Protein AF-A0A2V6CTR2-F1 (afdb_monomer_lite)

Foldseek 3Di:
DPPDDDDDDDDVDDPPPCALDPVSVVVVLVVLVVVLVVQCVVPLDLVSLVVSLVVLLVCLVVCPPLCVPSVVVSQVVNVVSVHGDDDDPPDVVVVVVCVPPNSVVVSVVVVCVVVVVVVVVVVVVVVVVVVVVVVVVVVDDDPDDDDDD

Secondary structure (DSSP, 8-state):
-TT--------SS-TT--TT-HHHHHHHHHHHHHHHHHHHHH---HHHHHHHHHHHHHHHHHHTTT-HHHHHHHHHHHHHTT---PPPP--HHHHHHHHHHHHHHHHHHHHHHHHHHHHHHHHHHHHHHHHHHHHHHHTS---------

Structure (mmCIF, N/CA/C/O backbone):
data_AF-A0A2V6CTR2-F1
#
_entry.id   AF-A0A2V6CTR2-F1
#
loop_
_atom_site.group_PDB
_atom_site.id
_atom_site.type_symbol
_atom_site.label_atom_id
_atom_site.label_alt_id
_atom_site.label_comp_id
_atom_site.label_asym_id
_atom_site.label_entity_id
_atom_site.label_seq_id
_atom_site.pdbx_PDB_ins_code
_atom_site.Cartn_x
_atom_site.Cartn_y
_atom_site.Cartn_z
_atom_site.occupancy
_atom_site.B_iso_or_equiv
_atom_site.auth_seq_id
_atom_site.auth_comp_id
_atom_site.auth_asym_id
_atom_site.auth_atom_id
_atom_site.pdbx_PDB_model_num
ATOM 1 N N . MET A 1 1 ? -4.219 36.058 -23.283 1.00 45.66 1 MET A N 1
ATOM 2 C CA . MET A 1 1 ? -2.814 35.973 -23.739 1.00 45.66 1 MET A CA 1
ATOM 3 C C . MET A 1 1 ? -2.629 34.651 -24.483 1.00 45.66 1 MET A C 1
ATOM 5 O O . MET A 1 1 ? -2.487 33.633 -23.819 1.00 45.66 1 MET A O 1
ATOM 9 N N . PRO A 1 2 ? -2.731 34.631 -25.822 1.00 64.94 2 PRO A N 1
ATOM 10 C CA . PRO A 1 2 ? -2.721 33.397 -26.616 1.00 64.94 2 PRO A CA 1
ATOM 11 C C . PRO A 1 2 ? -1.323 32.818 -26.927 1.00 64.94 2 PRO A C 1
ATOM 13 O O . PRO A 1 2 ? -1.244 31.819 -27.628 1.00 64.94 2 PRO A O 1
ATOM 16 N N . ASP A 1 3 ? -0.238 33.382 -26.382 1.00 69.94 3 ASP A N 1
ATOM 17 C CA . ASP A 1 3 ? 1.148 33.029 -26.756 1.00 69.94 3 ASP A CA 1
ATOM 18 C C . ASP A 1 3 ? 1.941 32.265 -25.669 1.00 69.94 3 ASP A C 1
ATOM 20 O O . ASP A 1 3 ? 3.170 32.173 -25.689 1.00 69.94 3 ASP A O 1
ATOM 24 N N . ALA A 1 4 ? 1.252 31.708 -24.669 1.00 72.25 4 ALA A N 1
ATOM 25 C CA . ALA A 1 4 ? 1.902 30.971 -23.588 1.00 72.25 4 ALA A CA 1
ATOM 26 C C . ALA A 1 4 ? 2.303 29.551 -24.038 1.00 72.25 4 ALA A C 1
ATOM 28 O O . ALA A 1 4 ? 1.483 28.631 -24.053 1.00 72.25 4 ALA A O 1
ATOM 29 N N . LYS A 1 5 ? 3.585 29.345 -24.369 1.00 71.69 5 LYS A N 1
ATOM 30 C CA . LYS A 1 5 ? 4.154 28.006 -24.606 1.00 71.69 5 LYS A CA 1
ATOM 31 C C . LYS A 1 5 ? 4.389 27.273 -23.284 1.00 71.69 5 LYS A C 1
ATOM 33 O O . LYS A 1 5 ? 5.294 27.609 -22.523 1.00 71.69 5 LYS A O 1
ATOM 38 N N . VAL A 1 6 ? 3.590 26.237 -23.029 1.00 76.06 6 VAL A N 1
ATOM 39 C CA . VAL A 1 6 ? 3.764 25.337 -21.881 1.00 76.06 6 VAL A CA 1
ATOM 40 C C . VAL A 1 6 ? 4.718 24.207 -22.261 1.00 76.06 6 VAL A C 1
ATOM 42 O O . VAL A 1 6 ? 4.388 23.336 -23.064 1.00 76.06 6 VAL A O 1
ATOM 45 N N . PHE A 1 7 ? 5.906 24.200 -21.661 1.00 72.94 7 PHE A N 1
ATOM 46 C CA . PHE A 1 7 ? 6.866 23.110 -21.814 1.00 72.94 7 PHE A CA 1
ATOM 47 C C . PHE A 1 7 ? 6.606 22.036 -20.752 1.00 72.94 7 PHE A C 1
ATOM 49 O O . PHE A 1 7 ? 6.989 22.185 -19.591 1.00 72.94 7 PHE A O 1
ATOM 56 N N . TYR A 1 8 ? 5.967 20.930 -21.137 1.00 64.50 8 TYR A N 1
ATOM 57 C CA . TYR A 1 8 ? 5.852 19.767 -20.258 1.00 64.50 8 TYR A CA 1
ATOM 58 C C . TYR A 1 8 ? 7.173 18.999 -20.223 1.00 64.50 8 TYR A C 1
ATOM 60 O O . TYR A 1 8 ? 7.666 18.511 -21.241 1.00 64.50 8 TYR A O 1
ATOM 68 N N . ARG A 1 9 ? 7.751 18.861 -19.027 1.00 67.75 9 ARG A N 1
ATOM 69 C CA . A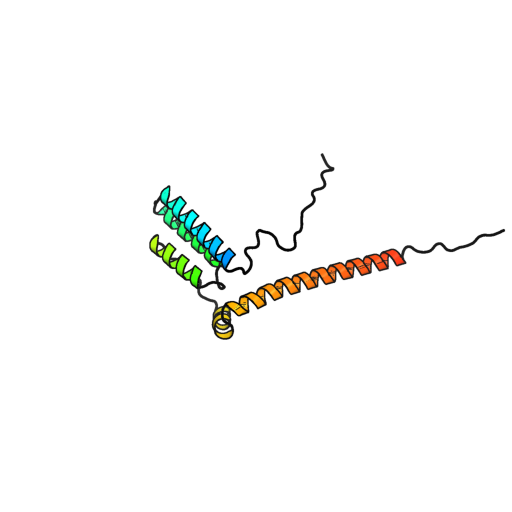RG A 1 9 ? 8.963 18.069 -18.820 1.00 67.75 9 ARG A CA 1
ATOM 70 C C . ARG A 1 9 ? 8.603 16.585 -18.810 1.00 67.75 9 ARG A C 1
ATOM 72 O O . ARG A 1 9 ? 8.127 16.056 -17.809 1.00 67.75 9 ARG A O 1
ATOM 79 N N . ILE A 1 10 ? 8.855 15.906 -19.922 1.00 61.28 10 ILE A N 1
ATOM 80 C CA . ILE A 1 10 ? 8.713 14.452 -20.015 1.00 61.28 10 ILE A CA 1
ATOM 81 C C . ILE A 1 10 ? 10.016 13.822 -19.509 1.00 61.28 10 ILE A C 1
ATOM 83 O O . ILE A 1 10 ? 10.957 13.606 -20.267 1.00 61.28 10 ILE A O 1
ATOM 87 N N . THR A 1 11 ? 10.108 13.546 -18.207 1.00 61.06 11 THR A N 1
ATOM 88 C CA . THR A 1 11 ? 11.158 12.664 -17.674 1.00 61.06 11 THR A CA 1
ATOM 89 C C . THR A 1 11 ? 10.710 11.212 -17.816 1.00 61.06 11 THR A C 1
ATOM 91 O O . THR A 1 11 ? 9.605 10.863 -17.405 1.00 61.06 11 THR A O 1
ATOM 94 N N . GLY A 1 12 ? 11.564 10.351 -18.386 1.00 58.97 12 GLY A N 1
ATOM 95 C CA . GLY A 1 12 ? 11.247 8.944 -18.688 1.00 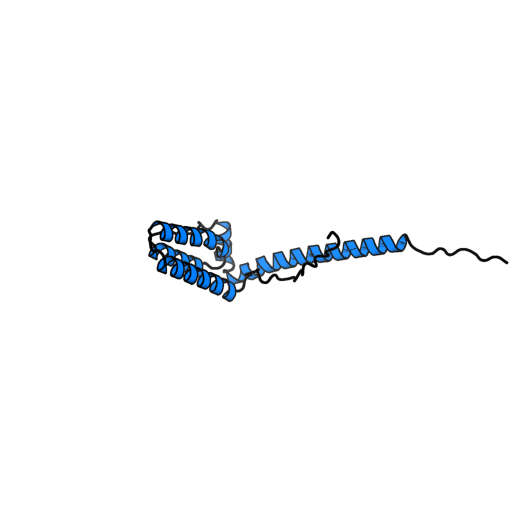58.97 12 GLY A CA 1
ATOM 96 C C . GLY A 1 12 ? 10.791 8.103 -17.487 1.00 58.97 12 GLY A C 1
ATOM 97 O O . GLY A 1 12 ? 10.137 7.082 -17.673 1.00 58.97 12 GLY A O 1
ATOM 98 N N . SER A 1 13 ? 11.060 8.564 -16.264 1.00 60.03 13 SER A N 1
ATOM 99 C CA . SER A 1 13 ? 10.499 8.044 -15.022 1.00 60.03 13 SER A CA 1
ATOM 100 C C . SER A 1 13 ? 9.901 9.196 -14.204 1.00 60.03 13 SER A C 1
ATOM 102 O O . SER A 1 13 ? 10.599 10.082 -13.715 1.00 60.03 13 SER A O 1
ATOM 104 N N . GLY A 1 14 ? 8.574 9.222 -14.076 1.00 58.09 14 GLY A N 1
ATOM 105 C CA . GLY A 1 14 ? 7.895 10.177 -13.201 1.00 58.09 14 GLY A CA 1
ATOM 106 C C . GLY A 1 14 ? 8.178 9.866 -11.730 1.00 58.09 14 GLY A C 1
ATOM 107 O O . GLY A 1 14 ? 8.159 8.701 -11.326 1.00 58.09 14 GLY A O 1
ATOM 108 N N . LEU A 1 15 ? 8.389 10.900 -10.909 1.00 56.44 15 LEU A N 1
ATOM 109 C CA . LEU A 1 15 ? 8.526 10.778 -9.446 1.00 56.44 15 LEU A CA 1
ATOM 110 C C . LEU A 1 15 ? 7.316 10.080 -8.796 1.00 56.44 15 LEU A C 1
ATOM 112 O O . LEU A 1 15 ? 7.457 9.425 -7.766 1.00 56.44 15 LEU A O 1
ATOM 116 N N . SER A 1 16 ? 6.146 10.167 -9.433 1.00 57.03 16 SER A N 1
ATOM 117 C CA . SER A 1 16 ? 4.901 9.506 -9.033 1.00 57.03 16 SER A CA 1
ATOM 118 C C . SER A 1 16 ? 4.886 7.993 -9.273 1.00 57.03 16 SER A C 1
ATOM 120 O O . SER A 1 16 ? 3.980 7.309 -8.793 1.00 57.03 16 SER A O 1
ATOM 122 N N . ASN A 1 17 ? 5.872 7.435 -9.984 1.00 58.81 17 ASN A N 1
ATOM 123 C CA . ASN A 1 17 ? 5.952 5.996 -10.173 1.00 58.81 17 ASN A CA 1
ATOM 124 C C . ASN A 1 17 ? 6.556 5.333 -8.922 1.00 58.81 17 ASN A C 1
ATOM 126 O O . ASN A 1 17 ? 7.775 5.320 -8.696 1.00 58.81 17 ASN A O 1
ATOM 130 N N . ILE A 1 18 ? 5.672 4.764 -8.101 1.00 60.47 18 ILE A N 1
ATOM 131 C CA . ILE A 1 18 ? 6.026 3.930 -6.942 1.00 60.47 18 ILE A CA 1
ATOM 132 C C . ILE A 1 18 ? 6.879 2.730 -7.403 1.00 60.47 18 ILE A C 1
ATOM 134 O O . ILE A 1 18 ? 7.798 2.318 -6.692 1.00 60.47 18 ILE A O 1
ATOM 138 N N . GLY A 1 19 ? 6.677 2.261 -8.641 1.00 61.72 19 GLY A N 1
ATOM 139 C CA . GLY A 1 19 ? 7.489 1.232 -9.282 1.00 61.72 19 GLY A CA 1
ATOM 140 C C . GLY A 1 19 ? 7.563 -0.067 -8.476 1.00 61.72 19 GLY A C 1
ATOM 141 O O . GLY A 1 19 ? 6.720 -0.362 -7.635 1.00 61.72 19 GLY A O 1
ATOM 142 N N . LEU A 1 20 ? 8.615 -0.850 -8.721 1.00 61.09 20 LEU A N 1
ATOM 143 C CA . LEU A 1 20 ? 8.847 -2.149 -8.073 1.00 61.09 20 LEU A CA 1
ATOM 144 C C . LEU A 1 20 ? 9.628 -2.073 -6.754 1.00 61.09 20 LEU A C 1
ATOM 146 O O . LEU A 1 20 ? 9.873 -3.115 -6.128 1.00 61.09 20 LEU A O 1
ATOM 150 N N . SER A 1 21 ? 10.084 -0.881 -6.362 1.00 71.50 21 SER A N 1
ATOM 151 C CA . SER A 1 21 ? 11.000 -0.720 -5.232 1.00 71.50 21 SER A CA 1
ATOM 152 C C . SER A 1 21 ? 10.310 -1.119 -3.932 1.00 71.50 21 SER A C 1
ATOM 154 O O . SER A 1 21 ? 9.309 -0.520 -3.541 1.00 71.50 21 SER A O 1
ATOM 156 N N . SER A 1 22 ? 10.855 -2.131 -3.249 1.00 73.75 22 SER A N 1
ATOM 157 C CA . SER A 1 22 ? 10.330 -2.595 -1.960 1.00 73.75 22 SER A CA 1
ATOM 158 C C . SER A 1 22 ? 10.250 -1.456 -0.949 1.00 73.75 22 SER A C 1
ATOM 160 O O . SER A 1 22 ? 9.205 -1.286 -0.332 1.00 73.75 22 SER A O 1
ATOM 162 N N . LYS A 1 23 ? 11.295 -0.622 -0.882 1.00 80.06 23 LYS A N 1
ATOM 163 C CA . LYS A 1 23 ? 11.368 0.541 0.012 1.00 80.06 23 LYS A CA 1
ATOM 164 C C . LYS A 1 23 ? 10.278 1.574 -0.273 1.00 80.06 23 LYS A C 1
ATOM 166 O O . LYS A 1 23 ? 9.705 2.122 0.658 1.00 80.06 23 LYS A O 1
ATOM 171 N N . LYS A 1 24 ? 9.959 1.836 -1.548 1.00 81.38 24 LYS A N 1
ATOM 172 C CA . LYS A 1 24 ? 8.885 2.780 -1.914 1.00 81.38 24 LYS A CA 1
ATOM 173 C C . LYS A 1 24 ? 7.512 2.248 -1.514 1.00 81.38 24 LYS A C 1
ATOM 175 O O . LYS A 1 24 ? 6.685 3.004 -1.019 1.00 81.38 24 LYS A O 1
ATOM 180 N N . ILE A 1 25 ? 7.285 0.950 -1.709 1.00 80.50 25 ILE A N 1
ATOM 181 C CA . ILE A 1 25 ? 6.038 0.286 -1.319 1.00 80.50 25 ILE A CA 1
ATOM 182 C C . ILE A 1 25 ? 5.881 0.290 0.210 1.00 80.50 25 ILE A C 1
ATOM 184 O O . ILE A 1 25 ? 4.808 0.615 0.710 1.00 80.50 25 ILE A O 1
ATOM 188 N N . GLU A 1 26 ? 6.948 -0.024 0.945 1.00 84.81 26 GLU A N 1
ATOM 189 C CA . GLU A 1 26 ? 6.975 0.017 2.413 1.00 84.81 26 GLU A CA 1
ATOM 190 C C . GLU A 1 26 ? 6.758 1.435 2.943 1.00 84.81 26 GLU A C 1
ATOM 192 O O . GLU A 1 26 ? 5.913 1.632 3.809 1.00 84.81 26 GLU A O 1
ATOM 197 N N . GLY A 1 27 ? 7.430 2.435 2.366 1.00 88.00 27 GLY A N 1
ATOM 198 C CA . GLY A 1 27 ? 7.213 3.840 2.711 1.00 88.00 27 GLY A CA 1
ATOM 199 C C . GLY A 1 27 ? 5.783 4.303 2.422 1.00 88.00 27 GLY A C 1
ATOM 200 O O . GLY A 1 27 ? 5.191 5.015 3.229 1.00 88.00 27 GLY A O 1
ATOM 201 N N . HIS A 1 28 ? 5.186 3.853 1.314 1.00 87.31 28 HIS A N 1
ATOM 202 C CA . HIS A 1 28 ? 3.785 4.143 1.010 1.00 87.31 28 HIS A CA 1
ATOM 203 C C . HIS A 1 28 ? 2.839 3.499 2.031 1.00 87.31 28 HIS A C 1
ATOM 205 O O . HIS A 1 28 ? 1.895 4.145 2.481 1.00 87.31 28 HIS A O 1
ATOM 211 N N . PHE A 1 29 ? 3.105 2.253 2.432 1.00 88.94 29 PHE A N 1
ATOM 212 C CA . PHE A 1 29 ? 2.324 1.575 3.463 1.00 88.94 29 PHE A CA 1
ATOM 213 C C . PHE A 1 29 ? 2.444 2.263 4.826 1.00 88.94 29 PHE A C 1
ATOM 215 O O . PHE A 1 29 ? 1.423 2.534 5.455 1.00 88.94 29 PHE A O 1
ATOM 222 N N . LEU A 1 30 ? 3.659 2.640 5.229 1.00 91.31 30 LEU A N 1
ATOM 223 C CA . LEU A 1 30 ? 3.906 3.400 6.452 1.00 91.31 30 LEU A CA 1
ATOM 224 C C . LEU A 1 30 ? 3.151 4.737 6.448 1.00 91.31 30 LEU A C 1
ATOM 226 O O . LEU A 1 30 ? 2.488 5.078 7.424 1.00 91.31 30 LEU A O 1
ATOM 230 N N . ALA A 1 31 ? 3.184 5.469 5.331 1.00 91.69 31 ALA A N 1
ATOM 231 C CA . ALA A 1 31 ? 2.445 6.721 5.194 1.00 91.69 31 ALA A CA 1
ATOM 232 C C . ALA A 1 31 ? 0.934 6.523 5.398 1.00 91.69 31 ALA A C 1
ATOM 234 O O . ALA A 1 31 ? 0.296 7.318 6.084 1.00 91.69 31 ALA A O 1
ATOM 235 N N . MET A 1 32 ? 0.356 5.442 4.867 1.00 90.50 32 MET A N 1
ATOM 236 C CA . MET A 1 32 ? -1.055 5.127 5.110 1.00 90.50 32 MET A CA 1
ATOM 237 C C . MET A 1 32 ? -1.339 4.776 6.572 1.00 90.50 32 MET A C 1
ATOM 239 O O . MET A 1 32 ? -2.368 5.191 7.097 1.00 90.50 32 MET A O 1
ATOM 243 N N . GLN A 1 33 ? -0.453 4.030 7.241 1.00 92.38 33 GLN A N 1
ATOM 244 C CA . GLN A 1 33 ? -0.608 3.730 8.668 1.00 92.38 33 GLN A CA 1
ATOM 245 C C . GLN A 1 33 ? -0.636 5.015 9.500 1.00 92.38 33 GLN A C 1
ATOM 247 O O . GLN A 1 33 ? -1.512 5.170 10.348 1.00 92.38 33 GLN A O 1
ATOM 252 N N . LEU A 1 34 ? 0.264 5.958 9.204 1.00 94.06 34 LEU A N 1
ATOM 253 C CA . LEU A 1 34 ? 0.301 7.271 9.851 1.00 94.06 34 LEU A CA 1
ATOM 254 C C . LEU A 1 34 ? -0.973 8.078 9.579 1.00 94.06 34 LEU A C 1
ATOM 256 O O . LEU A 1 34 ? -1.540 8.645 10.507 1.00 94.06 34 LEU A O 1
ATOM 260 N N . GLN A 1 35 ? -1.467 8.085 8.336 1.00 91.94 35 GLN A N 1
ATOM 261 C CA . GLN A 1 35 ? -2.731 8.745 7.985 1.00 91.94 35 GLN A CA 1
ATOM 262 C C . GLN A 1 35 ? -3.911 8.177 8.780 1.00 91.94 35 GLN A C 1
ATOM 264 O O . GLN A 1 35 ? -4.724 8.933 9.303 1.00 91.94 35 GLN A O 1
ATOM 269 N N . ILE A 1 36 ? -3.997 6.850 8.902 1.00 91.06 36 ILE A N 1
ATOM 270 C CA . ILE A 1 36 ? -5.057 6.189 9.671 1.00 91.06 36 ILE A CA 1
ATOM 271 C C . ILE A 1 36 ? -4.922 6.514 11.161 1.00 91.06 36 ILE A C 1
ATOM 273 O O . ILE A 1 36 ? -5.919 6.843 11.799 1.00 91.06 36 ILE A O 1
ATOM 277 N N . ALA A 1 37 ? -3.709 6.453 11.715 1.00 91.25 37 ALA A N 1
ATOM 278 C CA . ALA A 1 37 ? -3.459 6.788 13.114 1.00 91.25 37 ALA A CA 1
ATOM 279 C C . ALA A 1 37 ? -3.848 8.241 13.424 1.00 91.25 37 ALA A C 1
ATOM 281 O O . ALA A 1 37 ? -4.526 8.499 14.415 1.00 91.25 37 ALA A O 1
ATOM 282 N N . HIS A 1 38 ? -3.493 9.175 12.539 1.00 93.06 38 HIS A N 1
ATOM 283 C CA . HIS A 1 38 ? -3.848 10.580 12.688 1.00 93.06 38 HIS A CA 1
ATOM 284 C C . HIS A 1 38 ? -5.364 10.802 12.619 1.00 93.06 38 HIS A C 1
ATOM 286 O O . HIS A 1 38 ? -5.927 11.439 13.506 1.00 93.06 38 HIS A O 1
ATOM 292 N N . LEU A 1 39 ? -6.053 10.212 11.636 1.00 90.50 39 LEU A N 1
ATOM 293 C CA . LEU A 1 39 ? -7.514 10.309 11.539 1.00 90.50 39 LEU A CA 1
ATOM 294 C C . LEU A 1 39 ? -8.211 9.762 12.790 1.00 90.50 39 LEU A C 1
ATOM 296 O O . LEU A 1 39 ? -9.136 10.390 13.293 1.00 90.50 39 LEU A O 1
ATOM 300 N N . ARG A 1 40 ? -7.724 8.643 13.334 1.00 88.31 40 ARG A N 1
ATOM 301 C CA . ARG A 1 40 ? -8.265 8.058 14.569 1.00 88.31 40 ARG A CA 1
ATOM 302 C C . ARG A 1 40 ? -7.983 8.890 15.815 1.00 88.31 40 ARG A C 1
ATOM 304 O O . ARG A 1 40 ? -8.764 8.823 16.754 1.00 88.31 40 ARG A O 1
ATOM 311 N N . SER A 1 41 ? -6.892 9.657 15.836 1.00 91.94 41 SER A N 1
ATOM 312 C CA . SER A 1 41 ? -6.624 10.586 16.941 1.00 91.94 41 SER A CA 1
ATOM 313 C C . SER A 1 41 ? -7.594 11.772 16.966 1.00 91.94 41 SER A C 1
ATOM 315 O O . SER A 1 41 ? -7.820 12.337 18.030 1.00 91.94 41 SER A O 1
ATOM 317 N N . LEU A 1 42 ? -8.175 12.129 15.814 1.00 92.12 42 LEU A N 1
ATOM 318 C CA . LEU A 1 42 ? -9.154 13.213 15.692 1.00 92.12 42 LEU A CA 1
ATOM 319 C C . LEU A 1 42 ? -10.587 12.729 15.936 1.00 92.12 42 LEU A C 1
ATOM 321 O O . LEU A 1 42 ? -11.357 13.411 16.603 1.00 92.12 42 LEU A O 1
ATOM 325 N N . ASP A 1 43 ? -10.947 11.567 15.390 1.00 87.81 43 ASP A N 1
ATOM 326 C CA . ASP A 1 43 ? -12.261 10.954 15.576 1.00 87.81 43 ASP A CA 1
ATOM 327 C C . ASP A 1 43 ? -12.167 9.422 15.499 1.00 87.81 43 ASP A C 1
ATOM 329 O O . ASP A 1 43 ? -11.780 8.855 14.474 1.00 87.81 43 ASP A O 1
ATOM 333 N N . ASP A 1 44 ? -12.581 8.735 16.567 1.00 85.69 44 ASP A N 1
ATOM 334 C CA . ASP A 1 44 ? -12.625 7.266 16.635 1.00 85.69 44 ASP A CA 1
ATOM 335 C C . ASP A 1 44 ? -14.065 6.725 16.589 1.00 85.69 44 ASP A C 1
ATOM 337 O O . ASP A 1 44 ? -14.411 5.720 17.217 1.00 85.69 44 ASP A O 1
ATOM 341 N N . SER A 1 45 ? -14.936 7.391 15.825 1.00 90.25 45 SER A N 1
ATOM 342 C CA . SER A 1 45 ? -16.288 6.910 15.551 1.00 90.25 45 SER A CA 1
ATOM 343 C C . SER A 1 45 ? -16.298 5.623 14.709 1.00 90.25 45 SER A C 1
ATOM 345 O O . SER A 1 45 ? -15.407 5.342 13.897 1.00 90.25 45 SER A O 1
ATOM 347 N N . LYS A 1 46 ? -17.380 4.836 14.830 1.00 88.38 46 LYS A N 1
ATOM 348 C CA . LYS A 1 46 ? -17.603 3.634 13.997 1.00 88.38 46 LYS A CA 1
ATOM 349 C C . LYS A 1 46 ? -17.554 3.954 12.495 1.00 88.38 46 LYS A C 1
ATOM 351 O O . LYS A 1 46 ? -17.075 3.141 11.705 1.00 88.38 46 LYS A O 1
ATOM 356 N N . LYS A 1 47 ? -18.012 5.150 12.105 1.00 88.50 47 LYS A N 1
ATOM 357 C CA . LYS A 1 47 ? -17.996 5.632 10.718 1.00 88.50 47 LYS A CA 1
ATOM 358 C C . LYS A 1 47 ? -16.564 5.833 10.222 1.00 88.50 47 LYS A C 1
ATOM 360 O O . LYS A 1 47 ? -16.225 5.345 9.145 1.00 88.50 47 LYS A O 1
ATOM 365 N N . THR A 1 48 ? -15.717 6.483 11.017 1.00 88.25 48 THR A N 1
ATOM 366 C CA . THR A 1 48 ? -14.316 6.742 10.658 1.00 88.25 48 THR A CA 1
ATOM 367 C C . THR A 1 48 ? -13.523 5.442 10.545 1.00 88.25 48 THR A C 1
ATOM 369 O O . THR A 1 48 ? -12.835 5.231 9.544 1.00 88.25 48 THR A O 1
ATOM 372 N N . ARG A 1 49 ? -13.737 4.486 11.460 1.00 88.44 49 ARG A N 1
ATOM 373 C CA . ARG A 1 49 ? -13.155 3.134 11.354 1.00 88.44 49 ARG A CA 1
ATOM 374 C C . ARG A 1 49 ? -13.559 2.425 10.055 1.00 88.44 49 ARG A C 1
ATOM 376 O O . ARG A 1 49 ? -12.695 1.900 9.354 1.00 88.44 49 ARG A O 1
ATOM 383 N N . ALA A 1 50 ? -14.838 2.467 9.674 1.00 88.44 50 ALA A N 1
ATOM 384 C CA . ALA A 1 50 ? -15.310 1.877 8.418 1.00 88.44 50 ALA A CA 1
ATOM 385 C C . ALA A 1 50 ? -14.687 2.543 7.173 1.00 88.44 50 ALA A C 1
ATOM 387 O O . ALA A 1 50 ? -14.341 1.864 6.203 1.00 88.44 50 ALA A O 1
ATOM 388 N N . MET A 1 51 ? -14.483 3.864 7.202 1.00 88.94 51 MET A N 1
ATOM 389 C CA . MET A 1 51 ? -13.808 4.594 6.124 1.00 88.94 51 MET A CA 1
ATOM 390 C C . MET A 1 51 ? -12.332 4.204 5.999 1.00 88.94 51 MET A C 1
ATOM 392 O O . MET A 1 51 ? -11.867 3.966 4.883 1.00 88.94 51 MET A O 1
ATOM 396 N N . CYS A 1 52 ? -11.611 4.057 7.114 1.00 88.75 52 CYS A N 1
ATOM 397 C CA . CYS A 1 52 ? -10.226 3.575 7.115 1.00 88.75 52 CYS A CA 1
ATOM 398 C C . CYS A 1 52 ? -10.112 2.154 6.542 1.00 88.75 52 CYS A C 1
ATOM 400 O O . CYS A 1 52 ? -9.218 1.875 5.743 1.00 88.75 52 CYS A O 1
ATOM 402 N N . VAL A 1 53 ? -11.052 1.266 6.879 1.00 88.56 53 VAL A N 1
ATOM 403 C CA . VAL A 1 53 ? -11.129 -0.091 6.309 1.00 88.56 53 VAL A CA 1
ATOM 404 C C . VAL A 1 53 ? -11.377 -0.036 4.796 1.00 88.56 53 VAL A C 1
ATOM 406 O O . VAL A 1 53 ? -10.691 -0.714 4.030 1.00 88.56 53 VAL A O 1
ATOM 409 N N . ASN A 1 54 ? -12.291 0.817 4.327 1.00 88.25 54 ASN A N 1
ATOM 410 C CA . ASN A 1 54 ? -12.535 1.006 2.893 1.00 88.25 54 ASN A CA 1
ATOM 411 C C . ASN A 1 54 ? -11.325 1.597 2.154 1.00 88.25 54 ASN A C 1
ATOM 413 O O . ASN A 1 54 ? -11.042 1.206 1.017 1.00 88.25 54 ASN A O 1
ATOM 417 N N . TYR A 1 55 ? -10.587 2.505 2.793 1.00 88.94 55 TYR A N 1
ATOM 418 C CA . TYR A 1 55 ? -9.337 3.040 2.263 1.00 88.94 55 TYR A CA 1
ATOM 419 C C . TYR A 1 55 ? -8.289 1.934 2.085 1.00 88.94 55 TYR A C 1
ATOM 421 O O . TYR A 1 55 ? -7.747 1.778 0.989 1.00 88.94 55 TYR A O 1
ATOM 429 N N . LEU A 1 56 ? -8.092 1.091 3.106 1.00 88.00 56 LEU A N 1
ATOM 430 C CA . LEU A 1 56 ? -7.207 -0.074 3.024 1.00 88.00 56 LEU A CA 1
ATOM 431 C C . LEU A 1 56 ? -7.645 -1.050 1.930 1.00 88.00 56 LEU A C 1
ATOM 433 O O . LEU A 1 56 ? -6.805 -1.509 1.160 1.00 88.00 56 LEU A O 1
ATOM 437 N N . ARG A 1 57 ? -8.949 -1.322 1.794 1.00 85.50 57 ARG A N 1
ATOM 438 C CA . ARG A 1 57 ? -9.487 -2.195 0.737 1.00 85.50 57 ARG A CA 1
ATOM 439 C C . ARG A 1 57 ? -9.145 -1.678 -0.662 1.00 85.50 57 ARG A C 1
ATOM 441 O O . ARG A 1 57 ? -8.735 -2.458 -1.515 1.00 85.50 57 ARG A O 1
ATOM 448 N N . ARG A 1 58 ? -9.273 -0.370 -0.908 1.00 84.75 58 ARG A N 1
ATOM 449 C CA . ARG A 1 58 ? -8.881 0.243 -2.192 1.00 84.75 58 ARG A CA 1
ATOM 450 C C . ARG A 1 58 ? -7.371 0.176 -2.412 1.00 84.75 58 ARG A C 1
ATOM 452 O O . ARG A 1 58 ? -6.923 -0.081 -3.527 1.00 84.75 58 ARG A O 1
ATOM 459 N N . ALA A 1 59 ? -6.593 0.381 -1.354 1.00 82.19 59 ALA A N 1
ATOM 460 C CA . ALA A 1 59 ? -5.141 0.338 -1.420 1.00 82.19 59 ALA A CA 1
ATOM 461 C C . ALA A 1 59 ? -4.600 -1.087 -1.641 1.00 82.19 59 ALA A C 1
ATOM 463 O O . ALA A 1 59 ? -3.591 -1.244 -2.326 1.00 82.19 59 ALA A O 1
ATOM 464 N N . LEU A 1 60 ? -5.290 -2.130 -1.154 1.00 79.38 60 LEU A N 1
ATOM 465 C CA . LEU A 1 60 ? -4.906 -3.535 -1.344 1.00 79.38 60 LEU A CA 1
ATOM 466 C C . LEU A 1 60 ? -4.662 -3.888 -2.814 1.00 79.38 60 LEU A C 1
ATOM 468 O O . LEU A 1 60 ? -3.690 -4.579 -3.107 1.00 79.38 60 LEU A O 1
ATOM 472 N N . PHE A 1 61 ? -5.477 -3.371 -3.739 1.00 74.81 61 PHE A N 1
ATOM 473 C CA . PHE A 1 61 ? -5.309 -3.609 -5.178 1.00 74.81 61 PHE A CA 1
ATOM 474 C C . PHE A 1 61 ? -3.961 -3.122 -5.731 1.00 74.81 61 PHE A C 1
ATOM 476 O O . PHE A 1 61 ? -3.525 -3.618 -6.765 1.00 74.81 61 PHE A O 1
ATOM 483 N N . ARG A 1 62 ? -3.286 -2.173 -5.064 1.00 73.38 62 ARG A N 1
ATOM 484 C CA . ARG A 1 62 ? -1.949 -1.702 -5.467 1.00 73.38 62 ARG A CA 1
ATOM 485 C C . ARG A 1 62 ? -0.825 -2.617 -4.990 1.00 73.38 62 ARG A C 1
ATOM 487 O O . ARG A 1 62 ? 0.191 -2.715 -5.667 1.00 73.38 62 ARG A O 1
ATOM 494 N N . PHE A 1 63 ? -0.978 -3.253 -3.828 1.00 73.00 63 PHE A N 1
ATOM 495 C CA . PHE A 1 63 ? 0.044 -4.146 -3.255 1.00 73.00 63 PHE A CA 1
ATOM 496 C C . PHE A 1 63 ? -0.118 -5.585 -3.717 1.00 73.00 63 PHE A C 1
ATOM 498 O O . PHE A 1 63 ? 0.840 -6.359 -3.743 1.00 73.00 63 PHE A O 1
ATOM 505 N N . TYR A 1 64 ? -1.347 -5.946 -4.053 1.00 67.19 64 TYR A N 1
ATOM 506 C CA . TYR A 1 64 ? -1.694 -7.258 -4.522 1.00 67.19 64 TYR A CA 1
ATOM 507 C C . TYR A 1 64 ? -1.388 -7.391 -6.021 1.00 67.19 64 TYR A C 1
ATOM 509 O O . TYR A 1 64 ? -1.755 -6.513 -6.798 1.00 67.19 64 TYR A O 1
ATOM 517 N N . PRO A 1 65 ? -0.758 -8.482 -6.475 1.00 67.62 65 PRO A N 1
ATOM 518 C CA . PRO A 1 65 ? -0.335 -9.649 -5.703 1.00 67.62 65 PRO A CA 1
ATOM 519 C C . PRO A 1 65 ? 1.138 -9.578 -5.223 1.00 67.62 65 PRO A C 1
ATOM 521 O O . PRO A 1 65 ? 1.616 -10.465 -4.531 1.00 67.62 65 PRO A O 1
ATOM 524 N N . GLU A 1 66 ? 1.862 -8.504 -5.547 1.00 66.50 66 GLU A N 1
ATOM 525 C CA . GLU A 1 66 ? 3.327 -8.395 -5.460 1.00 66.50 66 GLU A CA 1
ATOM 526 C C . GLU A 1 66 ? 3.944 -8.420 -4.043 1.00 66.50 66 GLU A C 1
ATOM 528 O O . GLU A 1 66 ? 5.133 -8.734 -3.914 1.00 66.50 66 GLU A O 1
ATOM 533 N N . ARG A 1 67 ? 3.193 -8.071 -2.986 1.00 71.56 67 ARG A N 1
ATOM 534 C CA . ARG A 1 67 ? 3.659 -8.086 -1.580 1.00 71.56 67 ARG A CA 1
ATOM 535 C C . ARG A 1 67 ? 2.608 -8.682 -0.631 1.00 71.56 67 ARG A C 1
ATOM 537 O O . ARG A 1 67 ? 1.895 -7.927 0.035 1.00 71.56 67 ARG A O 1
ATOM 544 N N . PRO A 1 68 ? 2.523 -10.020 -0.504 1.00 71.94 68 PRO A N 1
ATOM 545 C CA . PRO A 1 68 ? 1.568 -10.660 0.404 1.00 71.94 68 PRO A CA 1
ATOM 546 C C . PRO A 1 68 ? 1.822 -10.313 1.880 1.00 71.94 68 PRO A C 1
ATOM 548 O O . PRO A 1 68 ? 0.881 -10.279 2.667 1.00 71.94 68 PRO A O 1
ATOM 551 N N . ASP A 1 69 ? 3.066 -10.011 2.258 1.00 79.31 69 ASP A N 1
ATOM 552 C CA . ASP A 1 69 ? 3.447 -9.612 3.622 1.00 79.31 69 ASP A CA 1
ATOM 553 C C . ASP A 1 69 ? 2.698 -8.342 4.062 1.00 79.31 69 ASP A C 1
ATOM 555 O O . ASP A 1 69 ? 2.114 -8.294 5.143 1.00 79.31 69 ASP A O 1
ATOM 559 N N . ILE A 1 70 ? 2.647 -7.338 3.181 1.00 81.88 70 ILE A N 1
ATOM 560 C CA . ILE A 1 70 ? 1.963 -6.060 3.429 1.00 81.88 70 ILE A CA 1
ATOM 561 C C . ILE A 1 70 ? 0.445 -6.252 3.417 1.00 81.88 70 ILE A C 1
ATOM 563 O O . ILE A 1 70 ? -0.263 -5.652 4.220 1.00 81.88 70 ILE A O 1
ATOM 567 N N . VAL A 1 71 ? -0.067 -7.136 2.555 1.00 81.00 71 VAL A N 1
ATOM 568 C CA 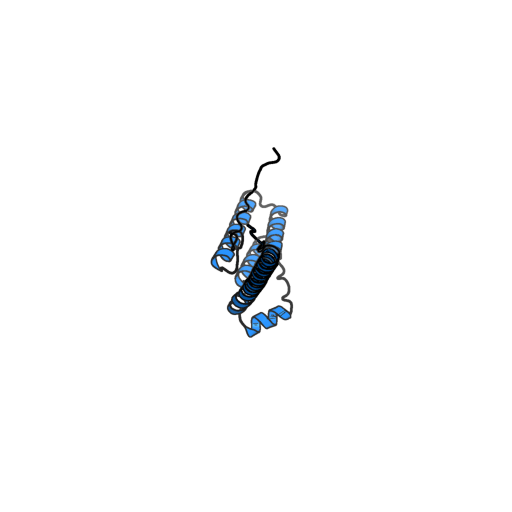. VAL A 1 71 ? -1.492 -7.503 2.541 1.00 81.00 71 VAL A CA 1
ATOM 569 C C . VAL A 1 71 ? -1.909 -8.119 3.882 1.00 81.00 71 VAL A C 1
ATOM 571 O O . VAL A 1 71 ? -2.943 -7.735 4.426 1.00 81.00 71 VAL A O 1
ATOM 574 N N . LYS A 1 72 ? -1.084 -9.001 4.466 1.00 81.50 72 LYS A N 1
ATOM 575 C CA . LYS A 1 72 ? -1.328 -9.569 5.803 1.00 81.50 72 LYS A CA 1
ATOM 576 C C . LYS A 1 72 ? -1.316 -8.497 6.895 1.00 81.50 72 LYS A C 1
ATOM 578 O O . LYS A 1 72 ? -2.206 -8.486 7.741 1.00 81.50 72 LYS A O 1
ATOM 583 N N . GLN A 1 73 ? -0.356 -7.573 6.862 1.00 85.75 73 GLN A N 1
ATOM 584 C CA . GLN A 1 73 ? -0.308 -6.455 7.814 1.00 85.75 73 GLN A CA 1
ATOM 585 C C . GLN A 1 73 ? -1.535 -5.540 7.685 1.00 85.75 73 GLN A C 1
ATOM 587 O O . GLN A 1 73 ? -2.126 -5.148 8.688 1.00 85.75 73 GLN A O 1
ATOM 592 N N . ALA A 1 74 ? -1.974 -5.246 6.459 1.00 86.25 74 ALA A N 1
ATOM 593 C CA . ALA A 1 74 ? -3.184 -4.466 6.206 1.00 86.25 74 ALA A CA 1
ATOM 594 C C . ALA A 1 74 ? -4.447 -5.167 6.739 1.00 86.25 74 ALA A C 1
ATOM 596 O O . ALA A 1 74 ? -5.321 -4.512 7.305 1.00 86.25 74 ALA A O 1
ATOM 597 N N . GLN A 1 75 ? -4.532 -6.496 6.613 1.00 85.00 75 GLN A N 1
ATOM 598 C CA . GLN A 1 75 ? -5.620 -7.299 7.182 1.00 85.00 75 GLN A CA 1
ATOM 599 C C . GLN A 1 75 ? -5.628 -7.269 8.710 1.00 85.00 75 GLN A C 1
ATOM 601 O O . GLN A 1 75 ? -6.689 -7.110 9.308 1.00 85.00 75 GLN A O 1
ATOM 606 N N . GLN A 1 76 ? -4.462 -7.400 9.347 1.00 87.19 76 GLN A N 1
ATOM 607 C CA . GLN A 1 76 ? -4.340 -7.289 10.802 1.00 87.19 76 GLN A CA 1
ATOM 608 C C . GLN A 1 76 ? -4.779 -5.904 11.291 1.00 87.19 76 GLN A C 1
ATOM 610 O O . GLN A 1 76 ? -5.538 -5.804 12.252 1.00 87.19 76 GLN A O 1
ATOM 615 N N . LEU A 1 77 ? -4.370 -4.845 10.587 1.00 87.31 77 LEU A N 1
ATOM 616 C CA . LEU A 1 77 ? -4.739 -3.471 10.921 1.00 87.31 77 LEU A CA 1
ATOM 617 C C . LEU A 1 77 ? -6.248 -3.228 10.754 1.00 87.31 77 LEU A C 1
ATOM 619 O O . LEU A 1 77 ? -6.865 -2.600 11.609 1.00 87.31 77 LEU A O 1
ATOM 623 N N . ALA A 1 78 ? -6.866 -3.781 9.707 1.00 87.19 78 ALA A N 1
ATOM 624 C CA . ALA A 1 78 ? -8.317 -3.740 9.525 1.00 87.19 78 ALA A CA 1
ATOM 625 C C . ALA A 1 78 ? -9.072 -4.486 10.638 1.00 87.19 78 ALA A C 1
ATOM 627 O O . ALA A 1 78 ? -10.013 -3.927 11.207 1.00 87.19 78 ALA A O 1
ATOM 628 N N . LYS A 1 79 ? -8.612 -5.691 11.009 1.00 86.75 79 LYS A N 1
ATOM 629 C CA . LYS A 1 79 ? -9.183 -6.470 12.120 1.00 86.75 79 LYS A CA 1
ATOM 630 C C . LYS A 1 79 ? -9.102 -5.717 13.445 1.00 86.75 79 LYS A C 1
ATOM 632 O O . LYS A 1 79 ? -10.081 -5.690 14.182 1.00 86.75 79 LYS A O 1
ATOM 637 N N . ALA A 1 80 ? -7.983 -5.046 13.717 1.00 85.44 80 ALA A N 1
ATOM 638 C CA . ALA A 1 80 ? -7.821 -4.218 14.913 1.00 85.44 80 ALA A CA 1
ATOM 639 C C . ALA A 1 80 ? -8.824 -3.047 14.982 1.00 85.44 80 ALA A C 1
ATOM 641 O O . ALA A 1 80 ? -9.139 -2.567 16.066 1.00 85.44 80 ALA A O 1
ATOM 642 N N . MET A 1 81 ? -9.355 -2.595 13.841 1.00 83.50 81 MET A N 1
ATOM 643 C CA . MET A 1 81 ? -10.392 -1.556 13.769 1.00 83.50 81 MET A CA 1
ATOM 644 C C . MET A 1 81 ? -11.822 -2.123 13.792 1.00 83.50 81 MET A C 1
ATOM 646 O O . MET A 1 81 ? -12.780 -1.359 13.675 1.00 83.50 81 MET A O 1
ATOM 650 N N . GLY A 1 82 ? -11.979 -3.441 13.956 1.00 80.44 82 GLY A N 1
ATOM 651 C CA . GLY A 1 82 ? -13.275 -4.123 13.952 1.00 80.44 82 GLY A CA 1
ATOM 652 C C . GLY A 1 82 ? -13.872 -4.310 12.556 1.00 80.44 82 GLY A C 1
ATOM 653 O O . GLY A 1 82 ? -15.071 -4.543 12.437 1.00 80.44 82 GLY A O 1
ATOM 654 N N . GLY A 1 83 ? -13.063 -4.174 11.501 1.00 78.06 83 GLY A N 1
ATOM 655 C CA . GLY A 1 83 ? -13.482 -4.419 10.125 1.00 78.06 83 GLY A CA 1
ATOM 656 C C . GLY A 1 83 ? -12.845 -5.674 9.544 1.00 78.06 83 GLY A C 1
ATOM 657 O O . GLY A 1 83 ? -11.702 -6.014 9.849 1.00 78.06 83 GLY A O 1
ATOM 658 N N . GLU A 1 84 ? -13.558 -6.337 8.640 1.00 76.19 84 GLU A N 1
ATOM 659 C CA . GLU A 1 84 ? -13.007 -7.454 7.882 1.00 76.19 84 GLU A CA 1
ATOM 660 C C . GLU A 1 84 ? -12.523 -6.998 6.505 1.00 76.19 84 GLU A C 1
ATOM 662 O O . GLU A 1 84 ? -13.273 -6.516 5.649 1.00 76.19 84 GLU A O 1
ATOM 667 N N . LEU A 1 85 ? -11.219 -7.161 6.291 1.00 72.62 85 LEU A N 1
ATOM 668 C CA . LEU A 1 85 ? -10.608 -7.075 4.974 1.00 72.62 85 LEU A CA 1
ATOM 669 C C . LEU A 1 85 ? -10.528 -8.497 4.418 1.00 72.62 85 LEU A C 1
ATOM 671 O O . LEU A 1 85 ? -9.564 -9.221 4.674 1.00 72.62 85 LEU A O 1
ATOM 675 N N . GLU A 1 86 ? -11.547 -8.911 3.666 1.00 66.19 86 GLU A N 1
ATOM 676 C CA . GLU A 1 86 ? -11.437 -10.137 2.880 1.00 66.19 86 GLU A CA 1
ATOM 677 C C . GLU A 1 86 ? -10.248 -10.001 1.927 1.00 66.19 86 GLU A C 1
ATOM 679 O O . GLU A 1 86 ? -10.142 -9.035 1.161 1.00 66.19 86 GLU A O 1
ATOM 684 N N . SER A 1 87 ? -9.319 -10.958 1.995 1.00 62.06 87 SER A N 1
ATOM 685 C CA . SER A 1 87 ? -8.281 -11.060 0.976 1.00 62.06 87 SER A CA 1
ATOM 686 C C . SER A 1 87 ? -8.983 -11.242 -0.365 1.00 62.06 87 SER A C 1
ATOM 688 O O . SER A 1 87 ? -9.778 -12.182 -0.472 1.00 62.06 87 SER A O 1
ATOM 690 N N . PRO A 1 88 ? -8.704 -10.424 -1.396 1.00 63.53 88 PRO A N 1
ATOM 691 C CA . PRO A 1 88 ? -9.188 -10.753 -2.726 1.00 63.53 88 PRO A CA 1
ATOM 692 C C . PRO A 1 88 ? -8.735 -12.184 -3.038 1.00 63.53 88 PRO A C 1
ATOM 694 O O . PRO A 1 88 ? -7.566 -12.523 -2.834 1.00 63.53 88 PRO A O 1
ATOM 697 N N . ARG A 1 89 ? -9.670 -13.055 -3.439 1.00 59.41 89 ARG A N 1
ATOM 698 C CA . ARG A 1 89 ? -9.346 -14.443 -3.788 1.00 59.41 89 ARG A CA 1
ATOM 699 C C . ARG A 1 89 ? -8.330 -14.406 -4.933 1.00 59.41 89 ARG A C 1
ATOM 701 O O . ARG A 1 89 ? -8.584 -13.774 -5.961 1.00 59.41 89 ARG A O 1
ATOM 708 N N . LEU A 1 90 ? -7.162 -15.036 -4.758 1.00 60.72 90 LEU A N 1
ATOM 709 C CA . LEU A 1 90 ? -6.191 -15.180 -5.848 1.00 60.72 90 LEU A CA 1
ATOM 710 C C . LEU A 1 90 ? -6.875 -15.936 -6.977 1.00 60.72 90 LEU A C 1
ATOM 712 O O . LEU A 1 90 ? -7.218 -17.106 -6.835 1.00 60.72 90 LEU A O 1
ATOM 716 N N . SER A 1 91 ? -7.068 -15.254 -8.108 1.00 59.62 91 SER A N 1
ATOM 717 C CA . SER A 1 91 ? -7.366 -15.937 -9.361 1.00 59.62 91 SER A CA 1
ATOM 718 C C . SER A 1 91 ? -6.285 -16.993 -9.572 1.00 59.62 91 SER A C 1
ATOM 720 O O . SER A 1 91 ? -5.095 -16.712 -9.398 1.00 59.62 91 SER A O 1
ATOM 722 N N . TRP A 1 92 ? -6.708 -18.205 -9.924 1.00 63.97 92 TRP A N 1
ATOM 723 C CA . TRP A 1 92 ? -5.849 -19.377 -10.089 1.00 63.97 92 TRP A CA 1
ATOM 724 C C . TRP A 1 92 ? -4.595 -19.078 -10.929 1.00 63.97 92 TRP A C 1
ATOM 726 O O . TRP A 1 92 ? -3.513 -19.567 -10.619 1.00 63.97 92 TRP A O 1
ATOM 736 N N . LYS A 1 93 ? -4.704 -18.176 -11.914 1.00 61.88 93 LYS A N 1
ATOM 737 C CA . LYS A 1 93 ? -3.604 -17.697 -12.768 1.00 61.88 93 LYS A CA 1
ATOM 738 C C . LYS A 1 93 ? -2.425 -17.128 -11.963 1.00 61.88 93 LYS A C 1
ATOM 740 O O . LYS A 1 93 ? -1.274 -17.344 -12.323 1.00 61.88 93 LYS A O 1
ATOM 745 N N . TYR A 1 94 ? -2.695 -16.452 -10.847 1.00 59.47 94 TYR A N 1
ATOM 746 C CA . TYR A 1 94 ? -1.672 -15.889 -9.959 1.00 59.47 94 TYR A CA 1
ATOM 747 C C . TYR A 1 94 ? -1.167 -16.886 -8.910 1.00 59.47 94 TYR A C 1
ATOM 749 O O . TYR A 1 94 ? -0.036 -16.749 -8.450 1.00 59.47 94 TYR A O 1
ATOM 757 N N . ALA A 1 95 ? -1.956 -17.914 -8.582 1.00 64.88 95 ALA A N 1
ATOM 758 C CA . ALA A 1 95 ? -1.512 -19.014 -7.726 1.00 64.88 95 ALA A CA 1
ATOM 759 C C . ALA A 1 95 ? -0.416 -19.855 -8.413 1.00 64.88 95 ALA A C 1
ATOM 761 O O . ALA A 1 95 ? 0.565 -20.231 -7.773 1.00 64.88 95 ALA A O 1
ATOM 762 N N . TRP A 1 96 ? -0.515 -20.072 -9.732 1.00 61.09 96 TRP A N 1
ATOM 763 C CA . TRP A 1 96 ? 0.554 -20.724 -10.505 1.00 61.09 96 TRP A CA 1
ATOM 764 C C . TRP A 1 96 ? 1.825 -19.874 -10.573 1.00 61.09 96 TRP A C 1
ATOM 766 O O . TRP A 1 96 ? 2.918 -20.398 -10.386 1.00 61.09 96 TRP A O 1
ATOM 776 N N . ILE A 1 97 ? 1.695 -18.555 -10.746 1.00 59.47 97 ILE A N 1
ATOM 777 C CA . ILE A 1 97 ? 2.835 -17.621 -10.748 1.00 59.47 97 ILE A CA 1
ATOM 778 C C . ILE A 1 97 ? 3.543 -17.604 -9.381 1.00 59.47 97 ILE A C 1
ATOM 780 O O . ILE A 1 97 ? 4.774 -17.577 -9.324 1.00 59.47 97 ILE A O 1
ATOM 784 N N . GLN A 1 98 ? 2.783 -17.679 -8.283 1.00 61.12 98 GLN A N 1
ATOM 785 C CA . GLN A 1 98 ? 3.324 -17.831 -6.930 1.00 61.12 98 GLN A CA 1
ATOM 786 C C . GLN A 1 98 ? 4.109 -19.143 -6.774 1.00 61.12 98 GLN A C 1
ATOM 788 O O . GLN A 1 98 ? 5.187 -19.131 -6.182 1.00 61.12 98 GLN A O 1
ATOM 793 N N . LYS A 1 99 ? 3.581 -20.252 -7.311 1.00 60.78 99 LYS A N 1
ATOM 794 C CA . LYS A 1 99 ? 4.165 -21.596 -7.182 1.00 60.78 99 LYS A CA 1
ATOM 795 C C . LYS A 1 99 ? 5.411 -21.806 -8.053 1.00 60.78 99 LYS A C 1
ATOM 797 O O . LYS A 1 99 ? 6.308 -22.524 -7.633 1.00 60.78 99 LYS A O 1
ATOM 802 N N . LEU A 1 100 ? 5.476 -21.187 -9.236 1.00 55.97 100 LEU A N 1
ATOM 803 C CA . LEU A 1 100 ? 6.559 -21.403 -10.209 1.00 55.97 100 LEU A CA 1
ATOM 804 C C . LEU A 1 100 ? 7.780 -20.497 -10.023 1.00 55.97 100 LEU A C 1
ATOM 806 O O . LEU A 1 100 ? 8.891 -20.935 -10.289 1.00 55.97 100 LEU A O 1
ATOM 810 N N . PHE A 1 101 ? 7.600 -19.242 -9.608 1.00 55.41 101 PHE A N 1
ATOM 811 C CA . PHE A 1 101 ? 8.675 -18.247 -9.734 1.00 55.41 101 PHE A CA 1
ATOM 812 C C . PHE A 1 101 ? 9.039 -17.514 -8.441 1.00 55.41 101 PHE A C 1
ATOM 814 O O . PHE A 1 101 ? 10.106 -16.899 -8.366 1.00 55.41 101 PHE A O 1
ATOM 821 N N . GLY A 1 102 ? 8.174 -17.551 -7.423 1.00 60.59 102 GLY A N 1
ATOM 822 C CA . GLY A 1 102 ? 8.289 -16.661 -6.271 1.00 60.59 102 GLY A CA 1
ATOM 823 C C . GLY A 1 102 ? 8.180 -15.175 -6.668 1.00 60.59 102 GLY A C 1
ATOM 824 O O . GLY A 1 102 ? 8.499 -14.746 -7.777 1.00 60.59 102 GLY A O 1
ATOM 825 N N . TRP A 1 103 ? 7.729 -14.324 -5.749 1.00 57.41 103 TRP A N 1
ATOM 826 C CA . TRP A 1 103 ? 7.385 -12.923 -6.056 1.00 57.41 103 TRP A CA 1
ATOM 827 C C . TRP A 1 103 ? 8.524 -12.080 -6.660 1.00 57.41 103 TRP A C 1
ATOM 829 O O . TRP A 1 103 ? 8.270 -11.091 -7.349 1.00 57.41 103 TRP A O 1
ATOM 839 N N . LYS A 1 104 ? 9.788 -12.464 -6.442 1.00 55.56 104 LYS A N 1
ATOM 840 C CA . LYS A 1 104 ? 10.964 -11.718 -6.918 1.00 55.56 104 LYS A CA 1
ATOM 841 C C . LYS A 1 104 ? 11.158 -11.783 -8.440 1.00 55.56 104 LYS A C 1
ATOM 843 O O . LYS A 1 104 ? 11.616 -10.796 -9.015 1.00 55.56 104 LYS A O 1
ATOM 848 N N . ALA A 1 105 ? 10.811 -12.889 -9.097 1.00 54.16 105 ALA A N 1
ATOM 849 C CA . ALA A 1 105 ? 11.041 -13.048 -10.536 1.00 54.16 105 ALA A CA 1
ATOM 850 C C . ALA A 1 105 ? 9.937 -12.396 -11.387 1.00 54.16 105 ALA A C 1
ATOM 852 O O . ALA A 1 105 ? 10.234 -11.734 -12.383 1.00 54.16 105 ALA A O 1
ATOM 853 N N . THR A 1 106 ? 8.682 -12.451 -10.931 1.00 58.09 106 THR A N 1
ATOM 854 C CA . THR A 1 106 ? 7.543 -11.776 -11.580 1.00 58.09 106 THR A CA 1
ATOM 855 C C . THR A 1 106 ? 7.728 -10.258 -11.634 1.00 58.09 106 THR A C 1
ATOM 857 O O . THR A 1 106 ? 7.395 -9.630 -12.641 1.00 58.09 106 THR A O 1
ATOM 860 N N . LYS A 1 107 ? 8.326 -9.670 -10.583 1.00 55.88 107 LYS A N 1
ATOM 861 C CA . LYS A 1 107 ? 8.683 -8.245 -10.547 1.00 55.88 107 LYS A CA 1
ATOM 862 C C . LYS A 1 107 ? 9.572 -7.857 -11.725 1.00 55.88 107 LYS A C 1
ATOM 864 O O . LYS A 1 107 ? 9.274 -6.888 -12.411 1.00 55.88 107 LYS A O 1
ATOM 869 N N . ARG A 1 108 ? 10.632 -8.623 -11.998 1.00 57.84 108 ARG A N 1
ATOM 870 C CA . ARG A 1 108 ? 11.541 -8.326 -13.114 1.00 57.84 108 ARG A CA 1
ATOM 871 C C . ARG A 1 108 ? 10.815 -8.471 -14.450 1.00 57.84 108 ARG A C 1
ATOM 873 O O . ARG A 1 108 ? 10.811 -7.527 -15.228 1.00 57.84 108 ARG A O 1
ATOM 880 N N . ALA A 1 109 ? 10.117 -9.582 -14.672 1.00 60.78 109 ALA A N 1
ATOM 881 C CA . ALA A 1 109 ? 9.471 -9.859 -15.956 1.00 60.78 109 ALA A CA 1
ATOM 882 C C . ALA A 1 109 ? 8.448 -8.785 -16.380 1.00 60.78 109 ALA A C 1
ATOM 884 O O . ALA A 1 109 ? 8.492 -8.302 -17.509 1.00 60.78 109 ALA A O 1
ATOM 885 N N . LYS A 1 110 ? 7.556 -8.354 -15.475 1.00 63.53 110 LYS A N 1
ATOM 886 C CA . LYS A 1 110 ? 6.480 -7.400 -15.807 1.00 63.53 110 LYS A CA 1
ATOM 887 C C . LYS A 1 110 ? 7.002 -5.997 -16.130 1.00 63.53 110 LYS A C 1
ATOM 889 O O . LYS A 1 110 ? 6.492 -5.335 -17.031 1.00 63.53 110 LYS A O 1
ATOM 894 N N . HIS A 1 111 ? 8.021 -5.540 -15.408 1.00 61.50 111 HIS A N 1
ATOM 895 C CA . HIS A 1 111 ? 8.621 -4.232 -15.662 1.00 61.50 111 HIS A CA 1
ATOM 896 C C . HIS A 1 111 ? 9.520 -4.249 -16.891 1.00 61.50 111 HIS A C 1
ATOM 898 O O . HIS A 1 111 ? 9.446 -3.316 -17.684 1.00 61.50 111 HIS A O 1
ATOM 904 N N . TYR A 1 112 ? 10.313 -5.306 -17.095 1.00 63.53 112 TYR A N 1
ATOM 905 C CA . TYR A 1 112 ? 11.063 -5.459 -18.342 1.00 63.53 112 TYR A CA 1
ATOM 906 C C . TYR A 1 112 ? 10.121 -5.479 -19.543 1.00 63.53 112 TYR A C 1
ATOM 908 O O . TYR A 1 112 ? 10.381 -4.786 -20.514 1.00 63.53 112 TYR A O 1
ATOM 916 N N . TYR A 1 113 ? 8.978 -6.162 -19.456 1.00 67.62 113 TYR A N 1
ATOM 917 C CA . TYR A 1 113 ? 7.998 -6.177 -20.539 1.00 67.62 113 TYR A CA 1
ATOM 918 C C . TYR A 1 113 ? 7.470 -4.778 -20.898 1.00 67.62 113 TYR A C 1
ATOM 920 O O . TYR A 1 113 ? 7.468 -4.404 -22.071 1.00 67.62 113 TYR A O 1
ATOM 928 N N . ASN A 1 114 ? 7.062 -3.978 -19.907 1.00 66.44 114 ASN A N 1
ATOM 929 C CA . ASN A 1 114 ? 6.563 -2.622 -20.160 1.00 66.44 114 ASN A CA 1
ATOM 930 C C . ASN A 1 114 ? 7.658 -1.679 -20.682 1.00 66.44 114 ASN A C 1
ATOM 932 O O . ASN A 1 114 ? 7.404 -0.906 -21.607 1.00 66.44 114 ASN A O 1
ATOM 936 N N . GLU A 1 115 ? 8.874 -1.765 -20.139 1.00 67.94 115 GLU A N 1
ATOM 937 C CA . GLU A 1 115 ? 10.019 -0.979 -20.615 1.00 67.94 115 GLU A CA 1
ATOM 938 C C . GLU A 1 115 ? 10.409 -1.363 -22.042 1.00 67.94 115 GLU A C 1
ATOM 940 O O . GLU A 1 115 ? 10.562 -0.482 -22.889 1.00 67.94 115 GLU A O 1
ATOM 945 N N . CYS A 1 116 ? 10.480 -2.662 -22.343 1.00 72.31 116 CYS A N 1
ATOM 946 C CA . CYS A 1 116 ? 10.748 -3.173 -23.683 1.00 72.31 116 CYS A CA 1
ATOM 947 C C . CYS A 1 116 ? 9.663 -2.727 -24.663 1.00 72.31 116 CYS A C 1
ATOM 949 O O . CYS A 1 116 ? 9.993 -2.204 -25.723 1.00 72.31 116 CYS A O 1
ATOM 951 N N . LYS A 1 117 ? 8.378 -2.840 -24.304 1.00 76.31 117 LYS A N 1
ATOM 952 C CA . LYS A 1 117 ? 7.272 -2.372 -25.151 1.00 76.31 117 LYS A CA 1
ATOM 953 C C . LYS A 1 117 ? 7.366 -0.869 -25.421 1.00 76.31 117 LYS A C 1
ATOM 955 O O . LYS A 1 117 ? 7.225 -0.443 -26.563 1.00 76.31 117 LYS A O 1
ATOM 960 N N . SER A 1 118 ? 7.634 -0.066 -24.391 1.00 70.44 118 SER A N 1
ATOM 961 C CA . SER A 1 118 ? 7.763 1.388 -24.544 1.00 70.44 118 SER A CA 1
ATOM 962 C C . SER A 1 118 ? 8.987 1.780 -25.379 1.00 70.44 118 SER A C 1
ATOM 964 O O . SER A 1 118 ? 8.910 2.689 -26.203 1.00 70.44 118 SER A O 1
ATOM 966 N N . SER A 1 119 ? 10.097 1.059 -25.219 1.00 72.00 119 SER A N 1
ATOM 967 C CA . SER A 1 119 ? 11.323 1.258 -25.990 1.00 72.00 119 SER A CA 1
ATOM 968 C C . SER A 1 119 ? 11.132 0.866 -27.451 1.00 72.00 119 SER A C 1
ATOM 970 O O . SER A 1 119 ? 11.588 1.586 -28.333 1.00 72.00 119 SER A O 1
ATOM 972 N N . LEU A 1 120 ? 10.402 -0.221 -27.716 1.00 80.75 120 LEU A N 1
ATOM 973 C CA . LEU A 1 120 ? 10.047 -0.645 -29.068 1.00 80.75 120 LEU A CA 1
ATOM 974 C C . LEU A 1 120 ? 9.190 0.407 -29.769 1.00 80.75 120 LEU A C 1
ATOM 976 O O . LEU A 1 120 ? 9.532 0.799 -30.878 1.00 80.75 120 LEU A O 1
ATOM 980 N N . ILE A 1 121 ? 8.147 0.919 -29.107 1.00 78.69 121 ILE A N 1
ATOM 981 C CA . ILE A 1 121 ? 7.285 1.973 -29.667 1.00 78.69 121 ILE A CA 1
ATOM 982 C C . ILE A 1 121 ? 8.100 3.237 -29.963 1.00 78.69 121 ILE A C 1
ATOM 984 O O . ILE A 1 121 ? 8.022 3.763 -31.066 1.00 78.69 121 ILE A O 1
ATOM 988 N N . ARG A 1 122 ? 8.940 3.692 -29.023 1.00 76.62 122 ARG A N 1
AT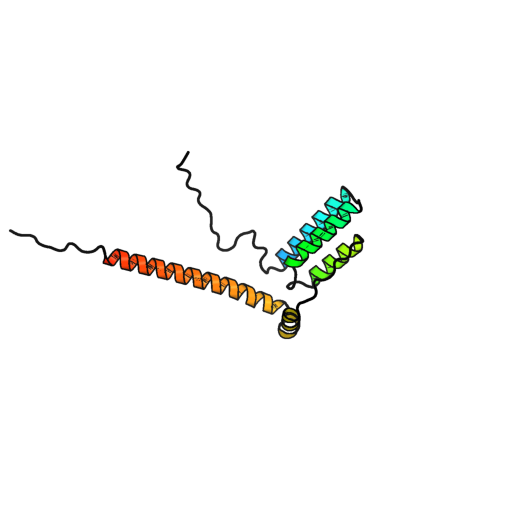OM 989 C CA . ARG A 1 122 ? 9.797 4.877 -29.225 1.00 76.62 122 ARG A CA 1
ATOM 990 C C . ARG A 1 122 ? 10.822 4.687 -30.343 1.00 76.62 122 ARG A C 1
ATOM 992 O O . ARG A 1 122 ? 11.113 5.626 -31.077 1.00 76.62 122 ARG A O 1
ATOM 999 N N . SER A 1 123 ? 11.395 3.491 -30.459 1.00 76.94 123 SER A N 1
ATOM 1000 C CA . SER A 1 123 ? 12.336 3.163 -31.533 1.00 76.94 123 SER A CA 1
ATOM 1001 C C . SER A 1 123 ? 11.642 3.168 -32.896 1.00 76.94 123 SER A C 1
ATOM 1003 O O . SER A 1 123 ? 12.188 3.697 -33.867 1.00 76.94 123 SER A O 1
ATOM 1005 N N . TRP A 1 124 ? 10.417 2.641 -32.953 1.00 81.44 124 TRP A N 1
ATOM 1006 C CA . TRP A 1 124 ? 9.573 2.676 -34.144 1.00 81.44 124 TRP A CA 1
ATOM 1007 C C . TRP A 1 124 ? 9.230 4.109 -34.554 1.00 81.44 124 TRP A C 1
ATOM 1009 O O . TRP A 1 124 ? 9.466 4.483 -35.698 1.00 81.44 124 TRP A O 1
ATOM 1019 N N . ASP A 1 125 ? 8.794 4.932 -33.603 1.00 79.56 125 ASP A N 1
ATOM 1020 C CA . ASP A 1 125 ? 8.448 6.341 -33.816 1.00 79.56 125 ASP A CA 1
ATOM 1021 C C . ASP A 1 125 ? 9.648 7.153 -34.344 1.00 79.56 125 ASP A C 1
ATOM 1023 O O . ASP A 1 125 ? 9.567 7.856 -35.350 1.00 79.56 125 ASP A O 1
ATOM 1027 N N . LYS A 1 126 ? 10.837 6.946 -33.758 1.00 80.94 126 LYS A N 1
ATOM 1028 C CA . LYS A 1 126 ? 12.087 7.575 -34.219 1.00 80.94 126 LYS A CA 1
ATOM 1029 C C . LYS A 1 126 ? 12.532 7.091 -35.604 1.00 80.94 126 LYS A C 1
ATOM 1031 O O . LYS A 1 126 ? 13.284 7.784 -36.293 1.00 80.94 126 LYS A O 1
ATOM 1036 N N . SER A 1 127 ? 12.151 5.880 -35.995 1.00 85.56 127 SER A N 1
ATOM 1037 C CA . SER A 1 127 ? 12.479 5.323 -37.311 1.00 85.56 127 SER A CA 1
ATOM 1038 C C . SER A 1 127 ? 11.530 5.865 -38.379 1.00 85.56 127 SER A C 1
ATOM 1040 O O . SER A 1 127 ? 12.007 6.299 -39.423 1.00 85.56 127 SER A O 1
ATOM 1042 N N . LEU A 1 128 ? 10.233 5.960 -38.073 1.00 83.00 128 LEU A N 1
ATOM 1043 C CA . LEU A 1 128 ? 9.228 6.639 -38.897 1.00 83.00 128 LEU A CA 1
ATOM 1044 C C . LEU A 1 128 ? 9.588 8.107 -39.142 1.00 83.00 128 LEU A C 1
ATOM 1046 O O . LEU A 1 128 ? 9.664 8.522 -40.292 1.00 83.00 128 LEU A O 1
ATOM 1050 N N . PHE A 1 129 ? 9.931 8.854 -38.088 1.00 77.88 129 PHE A N 1
ATOM 1051 C CA . PHE A 1 129 ? 10.340 10.256 -38.214 1.00 77.88 129 PHE A CA 1
ATOM 1052 C C . PHE A 1 129 ? 11.580 10.436 -39.107 1.00 77.88 129 PHE A C 1
ATOM 1054 O O . PHE A 1 129 ? 11.669 11.378 -39.891 1.00 77.88 129 PHE A O 1
ATOM 1061 N N . ARG A 1 130 ? 12.553 9.516 -39.022 1.00 79.06 130 ARG A N 1
ATOM 1062 C CA . ARG A 1 130 ? 13.739 9.546 -39.895 1.00 79.06 130 ARG A CA 1
ATOM 1063 C C . ARG A 1 130 ? 13.394 9.221 -41.345 1.00 79.06 130 ARG A C 1
ATOM 1065 O O . ARG A 1 130 ? 13.951 9.852 -42.235 1.00 79.06 130 ARG A O 1
ATOM 1072 N N . LEU A 1 131 ? 12.484 8.280 -41.582 1.00 80.19 131 LEU A N 1
ATOM 1073 C CA . LEU A 1 131 ? 12.015 7.955 -42.928 1.00 80.19 131 LEU A CA 1
ATOM 1074 C C . LEU A 1 131 ? 11.228 9.118 -43.540 1.00 80.19 131 LEU A C 1
ATOM 1076 O O . LEU A 1 131 ? 11.505 9.486 -44.676 1.00 80.19 131 LEU A O 1
ATOM 1080 N N . GLU A 1 132 ? 10.332 9.761 -42.789 1.00 74.69 132 GLU A N 1
ATOM 1081 C CA . GLU A 1 132 ? 9.638 10.976 -43.237 1.00 74.69 132 GLU A CA 1
ATOM 1082 C C . GLU A 1 132 ? 10.607 12.129 -43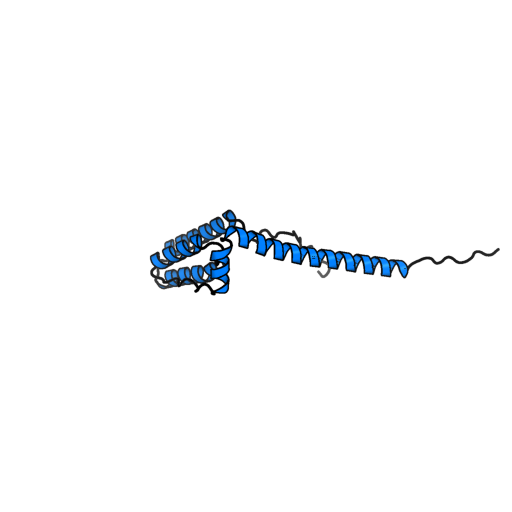.515 1.00 74.69 132 GLU A C 1
ATOM 1084 O O . GLU A 1 132 ? 10.467 12.809 -44.529 1.00 74.69 132 GLU A O 1
ATOM 1089 N N . GLY A 1 133 ? 11.633 12.319 -42.679 1.00 70.38 133 GLY A N 1
ATOM 1090 C CA . GLY A 1 133 ? 12.673 13.326 -42.912 1.00 70.38 133 GLY A CA 1
ATOM 1091 C C . GLY A 1 133 ? 13.478 13.082 -44.196 1.00 70.38 133 GLY A C 1
ATOM 1092 O O . GLY A 1 133 ? 13.735 14.019 -44.948 1.00 70.38 133 GLY A O 1
ATOM 1093 N N . VAL A 1 134 ? 13.824 11.824 -44.490 1.00 68.12 134 VAL A N 1
ATOM 1094 C CA . VAL A 1 134 ? 14.544 11.428 -45.718 1.00 68.12 134 VAL A CA 1
ATOM 1095 C C . VAL A 1 134 ? 13.647 11.538 -46.962 1.00 68.12 134 VAL A C 1
ATOM 1097 O O . VAL A 1 134 ? 14.089 11.995 -48.019 1.00 68.12 134 VAL A O 1
ATOM 1100 N N . ILE A 1 135 ? 12.367 11.177 -46.846 1.00 62.69 135 ILE A N 1
ATOM 1101 C CA . ILE A 1 135 ? 11.370 11.331 -47.920 1.00 62.69 135 ILE A CA 1
ATOM 1102 C C . ILE A 1 135 ? 11.057 12.820 -48.168 1.00 62.69 135 ILE A C 1
ATOM 1104 O O . ILE A 1 135 ? 10.851 13.237 -49.307 1.00 62.69 135 ILE A O 1
ATOM 1108 N N . GLY A 1 136 ? 11.082 13.650 -47.123 1.00 58.41 136 GLY A N 1
ATOM 1109 C CA . GLY A 1 136 ? 10.970 15.106 -47.222 1.00 58.41 136 GLY A CA 1
ATOM 1110 C C . GLY A 1 136 ? 12.179 15.749 -47.909 1.00 58.41 136 GLY A C 1
ATOM 1111 O O . GLY A 1 136 ? 11.997 16.579 -48.793 1.00 58.41 136 GLY A O 1
ATOM 1112 N N . GLN A 1 137 ? 13.402 15.316 -47.576 1.00 54.34 137 GLN A N 1
ATOM 1113 C CA . GLN A 1 137 ? 14.641 15.810 -48.199 1.00 54.34 137 GLN A CA 1
ATOM 1114 C C . GLN A 1 137 ? 14.785 15.416 -49.673 1.00 54.34 137 GLN A C 1
ATOM 1116 O O . GLN A 1 137 ? 15.281 16.208 -50.468 1.00 54.34 137 GLN A O 1
ATOM 1121 N N . SER A 1 138 ? 14.321 14.228 -50.066 1.00 52.47 138 SER A N 1
ATOM 1122 C CA . SER A 1 138 ? 14.340 13.784 -51.472 1.00 52.47 138 SER A CA 1
ATOM 1123 C C . SER A 1 138 ? 13.308 14.494 -52.358 1.00 52.47 138 SER A C 1
ATOM 1125 O O . SER A 1 138 ? 13.452 14.491 -53.577 1.00 52.47 138 SER A O 1
ATOM 1127 N N . ARG A 1 139 ? 12.306 15.166 -51.771 1.00 51.97 139 ARG A N 1
ATOM 1128 C CA . ARG A 1 139 ? 11.427 16.103 -52.495 1.00 51.97 139 ARG A CA 1
ATOM 1129 C C . ARG A 1 139 ? 12.032 17.501 -52.658 1.00 51.97 139 ARG A C 1
ATOM 1131 O O . ARG A 1 139 ? 11.527 18.278 -53.462 1.00 51.97 139 ARG A O 1
ATOM 1138 N N . THR A 1 140 ? 13.113 17.821 -51.947 1.00 55.06 140 THR A N 1
ATOM 1139 C CA . THR A 1 140 ? 13.796 19.119 -52.014 1.00 55.06 140 THR A CA 1
ATOM 1140 C C . THR A 1 140 ? 15.284 18.953 -52.332 1.00 55.06 140 THR A C 1
ATOM 1142 O O . THR A 1 140 ? 16.139 19.114 -51.464 1.00 55.06 140 THR A O 1
ATOM 1145 N N . GLY A 1 141 ? 15.610 18.673 -53.594 1.00 43.66 141 GLY A N 1
ATOM 1146 C CA . GLY A 1 141 ? 16.937 18.956 -54.153 1.00 43.66 141 GLY A CA 1
ATOM 1147 C C . GLY A 1 141 ? 17.166 18.320 -55.531 1.00 43.66 141 GLY A C 1
ATOM 1148 O O . GLY A 1 141 ? 16.561 17.287 -55.805 1.00 43.66 141 GLY A O 1
ATOM 1149 N N . PRO A 1 142 ? 18.065 18.845 -56.391 1.00 45.84 142 PRO A N 1
ATOM 1150 C CA . PRO A 1 142 ? 18.613 20.202 -56.517 1.00 45.84 142 PRO A CA 1
ATOM 1151 C C . PRO A 1 142 ? 18.103 20.899 -57.805 1.00 45.84 142 PRO A C 1
ATOM 1153 O O . PRO A 1 142 ? 17.994 20.265 -58.854 1.00 45.84 142 PRO A O 1
ATOM 1156 N N . SER A 1 143 ? 17.858 22.218 -57.796 1.00 46.19 143 SER A N 1
ATOM 1157 C CA . SER A 1 143 ? 17.690 22.977 -59.051 1.00 46.19 143 SER A CA 1
ATOM 1158 C C . SER A 1 143 ? 19.062 23.200 -59.705 1.00 46.19 143 SER A C 1
ATOM 1160 O O . SER A 1 143 ? 19.669 24.263 -59.590 1.00 46.19 143 SER A O 1
ATOM 1162 N N . GLY A 1 144 ? 19.595 22.164 -60.348 1.00 51.03 144 GLY A N 1
ATOM 1163 C CA . GLY A 1 144 ? 20.723 22.285 -61.264 1.00 51.03 144 GLY A CA 1
ATOM 1164 C C . GLY A 1 144 ? 20.208 22.537 -62.677 1.00 51.03 144 GLY A C 1
ATOM 1165 O O . GLY A 1 144 ? 19.598 21.648 -63.265 1.00 51.03 144 GLY A O 1
ATOM 1166 N N . GLY A 1 145 ? 20.457 23.723 -63.241 1.00 44.91 145 GLY A N 1
ATOM 1167 C CA . GLY A 1 145 ? 20.125 23.955 -64.645 1.00 44.91 145 GLY A CA 1
ATOM 1168 C C . GLY A 1 145 ? 20.404 25.345 -65.214 1.00 44.91 145 GLY A C 1
ATOM 1169 O O . GLY A 1 145 ? 19.478 26.124 -65.374 1.00 44.91 145 GLY A O 1
ATOM 1170 N N . LYS A 1 146 ? 21.652 25.515 -65.676 1.00 40.75 146 LYS A N 1
ATOM 1171 C CA . LYS A 1 146 ? 22.074 26.234 -66.898 1.00 40.75 146 LYS A CA 1
ATOM 1172 C C . LYS A 1 146 ? 22.286 27.757 -66.837 1.00 40.75 146 LYS A C 1
ATOM 1174 O O . LYS A 1 146 ? 21.366 28.555 -66.938 1.00 40.75 146 LYS A O 1
ATOM 1179 N N . SER A 1 147 ? 23.575 28.105 -66.830 1.00 46.81 147 SER A N 1
ATOM 1180 C CA . SER A 1 147 ? 24.138 29.276 -67.514 1.00 46.81 147 SER A CA 1
ATOM 1181 C C . SER A 1 147 ? 23.840 29.206 -69.022 1.00 46.81 147 SER A C 1
ATOM 1183 O O . SER A 1 147 ? 23.842 28.105 -69.586 1.00 46.81 147 SER A O 1
ATOM 1185 N N . PRO A 1 148 ? 23.596 30.354 -69.672 1.00 48.19 148 PRO A N 1
ATOM 1186 C CA . PRO A 1 148 ? 24.290 30.584 -70.936 1.00 48.19 148 PRO A CA 1
ATOM 1187 C C . PRO A 1 148 ? 24.826 32.018 -71.100 1.00 48.19 148 PRO A C 1
ATOM 1189 O O . PRO A 1 148 ? 24.173 32.971 -70.689 1.00 48.19 148 PRO A O 1
ATOM 1192 N N . ALA A 1 149 ? 25.996 32.056 -71.751 1.00 40.09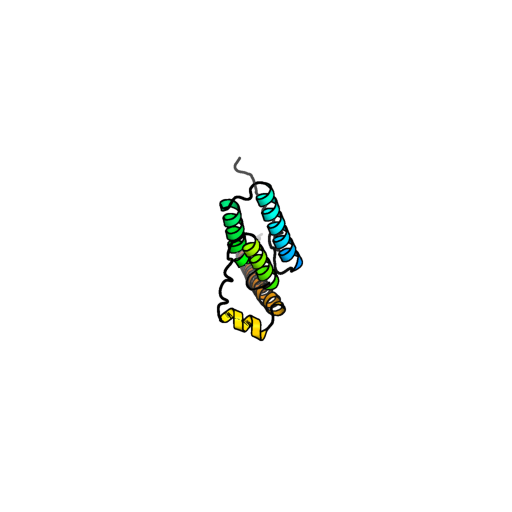 149 ALA A N 1
ATOM 1193 C CA . ALA A 1 149 ? 26.584 33.071 -72.640 1.00 40.09 149 ALA A CA 1
ATOM 1194 C C . ALA A 1 149 ? 26.623 34.542 -72.194 1.00 40.09 149 ALA A C 1
ATOM 1196 O O . ALA A 1 149 ? 25.576 35.221 -72.236 1.00 40.09 149 ALA A O 1
#

Radius of gyration: 26.78 Å; chains: 1; bounding box: 45×58×90 Å

Sequence (149 aa):
MPDAKVFYRITGSGLSNIGLSSKKIEGHFLAMQLQIAHLRSLDDSKKTRAMCVNYLRRALFRFYPERPDIVKQAQQLAKAMGGELESPRLSWKYAWIQKLFGWKATKRAKHYYNECKSSLIRSWDKSLFRLEGVIGQSRTGPSGGKSPA

pLDDT: mean 72.22, std 13.83, range [40.09, 94.06]